Protein AF-A0A2T2S658-F1 (afdb_monomer_lite)

Sequence (146 aa):
MTYNIEDVRTADLRRADHPRLQRAAARIQHLAPDILLINEMTYDQPGAPGYEEGTPEGQNAQRFVENYLSTPQADSLDGHTYQPVMLPVNTGLPSGFDLNNDGQIVSTVPDIPGSPDDGSVAPQTDAGRAYGNDAWGFGTFPGQYG

Foldseek 3Di:
DEDELAQAEPVLLVALVQQSLLVVLLVCQVVVDPDYHYPNHDWADPQDPPHDPPDDIRCSVVSSLVSHQCDNSDPPGHRDHDDDDGDDDQQLAFQQDQQVPPPDGQHHQDDFDDQDSNNDDGDDDPSNVNSLNRGPQRDPDPPPRD

Radius of gyration: 16.13 Å; chains: 1; bounding box: 41×32×43 Å

Secondary structure (DSSP, 8-state):
-EEEEEEE-HHHHS-S--HHHHHHHHHHHHH--SS-EEEEE----TTSTTPPTTSPSS-HHHHHIIIIISS-SSTT--------------TTSB-SS-SS-SS----SPPP-PPPPTT-PPPPPPHHHHHHHHTBTT--SSTTS--

pLDDT: mean 90.82, std 10.28, range [43.31, 98.56]

Structure (mmCIF, N/CA/C/O backbone):
data_AF-A0A2T2S658-F1
#
_entry.id   AF-A0A2T2S658-F1
#
loop_
_atom_site.group_PDB
_atom_site.id
_atom_site.type_symbol
_atom_site.label_atom_id
_atom_site.label_alt_id
_atom_site.label_comp_id
_atom_site.label_asym_id
_atom_site.label_entity_id
_atom_site.label_seq_id
_atom_site.pdbx_PDB_ins_code
_atom_site.Cartn_x
_atom_site.Cartn_y
_atom_site.Cartn_z
_atom_site.occupancy
_atom_site.B_iso_or_equiv
_atom_site.auth_seq_id
_atom_site.auth_comp_id
_atom_site.auth_asym_id
_atom_site.auth_atom_id
_atom_site.pdbx_PDB_model_num
ATOM 1 N N . MET A 1 1 ? 2.231 -4.625 16.502 1.00 94.88 1 MET A N 1
ATOM 2 C CA . MET A 1 1 ? 1.730 -5.655 15.564 1.00 94.88 1 MET A CA 1
ATOM 3 C C . MET A 1 1 ? 2.301 -5.373 14.187 1.00 94.88 1 MET A C 1
ATOM 5 O O . MET A 1 1 ? 2.425 -4.207 13.842 1.00 94.88 1 MET A O 1
ATOM 9 N N . THR A 1 2 ? 2.651 -6.410 13.426 1.00 95.31 2 THR A N 1
ATOM 10 C CA . THR A 1 2 ? 2.903 -6.286 11.982 1.00 95.31 2 THR A CA 1
ATOM 11 C C . THR A 1 2 ? 1.759 -6.950 11.221 1.00 95.31 2 THR A C 1
ATOM 13 O O . THR A 1 2 ? 1.206 -7.944 11.704 1.00 95.31 2 THR A O 1
ATOM 16 N N . TYR A 1 3 ? 1.368 -6.381 10.086 1.00 95.31 3 TYR A N 1
ATOM 17 C CA . TYR A 1 3 ? 0.324 -6.912 9.221 1.00 95.31 3 TYR A CA 1
ATOM 18 C C . TYR A 1 3 ? 0.690 -6.658 7.759 1.00 95.31 3 TYR A C 1
ATOM 20 O O . TYR A 1 3 ? 0.870 -5.517 7.338 1.00 95.31 3 TYR A O 1
ATOM 28 N N . ASN A 1 4 ? 0.799 -7.730 6.983 1.00 93.00 4 ASN A N 1
ATOM 29 C CA . ASN A 1 4 ? 0.932 -7.631 5.538 1.00 93.00 4 ASN A CA 1
ATOM 30 C C . ASN A 1 4 ? -0.472 -7.446 4.944 1.00 93.00 4 ASN A C 1
ATOM 32 O O . ASN A 1 4 ? -1.337 -8.290 5.173 1.00 93.00 4 ASN A O 1
ATOM 36 N N . ILE A 1 5 ? -0.705 -6.329 4.246 1.00 93.44 5 ILE A N 1
ATOM 37 C CA . ILE A 1 5 ? -2.018 -5.999 3.672 1.00 93.44 5 ILE A CA 1
ATOM 38 C C . ILE A 1 5 ? -2.174 -6.451 2.209 1.00 93.44 5 ILE A C 1
ATOM 40 O O . ILE A 1 5 ? -3.270 -6.352 1.664 1.00 93.44 5 ILE A O 1
ATOM 44 N N . GLU A 1 6 ? -1.107 -7.019 1.634 1.00 89.25 6 GLU A N 1
ATOM 45 C CA . GLU A 1 6 ? -1.030 -7.696 0.333 1.00 89.25 6 GLU A CA 1
ATOM 46 C C . GLU A 1 6 ? -1.435 -6.828 -0.886 1.00 89.25 6 GLU A C 1
ATOM 48 O O . GLU A 1 6 ? -2.601 -6.792 -1.268 1.00 89.25 6 GLU A O 1
ATOM 53 N N . ASP A 1 7 ? -0.472 -6.200 -1.571 1.00 87.62 7 ASP A N 1
ATOM 54 C CA . ASP A 1 7 ? -0.659 -5.394 -2.800 1.00 87.62 7 ASP A CA 1
ATOM 55 C C . ASP A 1 7 ? -1.881 -4.459 -2.741 1.00 87.62 7 ASP A C 1
ATOM 57 O O . ASP A 1 7 ? -2.860 -4.618 -3.474 1.00 87.62 7 ASP A O 1
ATOM 61 N N . VAL A 1 8 ? -1.851 -3.499 -1.814 1.00 92.00 8 VAL A N 1
ATOM 62 C CA . VAL A 1 8 ? -2.880 -2.456 -1.720 1.00 92.00 8 VAL A CA 1
ATOM 63 C C . VAL A 1 8 ? -2.454 -1.227 -2.499 1.00 92.00 8 VAL A C 1
ATOM 65 O O . VAL A 1 8 ? -1.370 -0.667 -2.286 1.00 92.00 8 VAL A O 1
ATOM 68 N N . ARG A 1 9 ? -3.347 -0.765 -3.372 1.00 91.44 9 ARG A N 1
ATOM 69 C CA . ARG A 1 9 ? -3.121 0.375 -4.260 1.00 91.44 9 ARG A CA 1
ATOM 70 C C . ARG A 1 9 ? -3.975 1.564 -3.852 1.00 91.44 9 ARG A C 1
ATOM 72 O O . ARG A 1 9 ? -4.979 1.441 -3.151 1.00 91.44 9 ARG A O 1
ATOM 79 N N . THR A 1 10 ? -3.619 2.739 -4.363 1.00 93.50 10 THR A N 1
ATOM 80 C CA . THR A 1 10 ? -4.341 3.992 -4.089 1.00 93.50 10 THR A CA 1
ATOM 81 C C . THR A 1 10 ? -5.834 3.892 -4.406 1.00 93.50 10 THR A C 1
ATOM 83 O O . THR A 1 10 ? -6.664 4.403 -3.658 1.00 93.50 10 THR A O 1
ATOM 86 N N . ALA A 1 11 ? -6.197 3.200 -5.491 1.00 92.00 11 ALA A N 1
ATOM 87 C CA . ALA A 1 11 ? -7.592 3.018 -5.887 1.00 92.00 11 ALA A CA 1
ATOM 88 C C . ALA A 1 11 ? -8.408 2.213 -4.856 1.00 92.00 11 ALA A C 1
ATOM 90 O O . ALA A 1 11 ? -9.563 2.555 -4.603 1.00 92.00 11 ALA A O 1
ATOM 91 N N . ASP A 1 12 ? -7.805 1.206 -4.216 1.00 94.31 12 ASP A N 1
ATOM 92 C CA . ASP A 1 12 ? -8.464 0.385 -3.189 1.00 94.31 12 ASP A CA 1
ATOM 93 C C . ASP A 1 12 ? -8.760 1.198 -1.923 1.00 94.31 12 ASP A C 1
ATOM 95 O O . ASP A 1 12 ? -9.760 0.978 -1.239 1.00 94.31 12 ASP A O 1
ATOM 99 N N . LEU A 1 13 ? -7.898 2.174 -1.634 1.00 96.06 13 LEU A N 1
ATOM 100 C CA . LEU A 1 13 ? -7.964 3.024 -0.449 1.00 96.06 13 LEU A CA 1
ATOM 101 C C . LEU A 1 13 ? -8.824 4.276 -0.628 1.00 96.06 13 LEU A C 1
ATOM 103 O O . LEU A 1 13 ? -9.180 4.900 0.365 1.00 96.06 13 LEU A O 1
ATOM 107 N N . ARG A 1 14 ? -9.174 4.658 -1.862 1.00 94.12 14 ARG A N 1
ATOM 108 C CA . ARG A 1 14 ? -10.107 5.771 -2.134 1.00 94.12 14 ARG A CA 1
ATOM 109 C C . ARG A 1 14 ? -11.568 5.421 -1.863 1.00 94.12 14 ARG A C 1
ATOM 111 O O . ARG A 1 14 ? -12.395 6.318 -1.727 1.00 94.12 14 ARG A O 1
ATOM 118 N N . ARG A 1 15 ? -11.882 4.131 -1.804 1.00 94.00 15 ARG A N 1
ATOM 119 C CA . ARG A 1 15 ? -13.184 3.608 -1.387 1.00 94.00 15 ARG A CA 1
ATOM 120 C C . ARG A 1 15 ? -13.145 3.171 0.078 1.00 94.00 15 ARG A C 1
ATOM 122 O O . ARG A 1 15 ? -12.066 3.027 0.647 1.00 94.00 15 ARG A O 1
ATOM 129 N N . ALA A 1 16 ? -14.320 2.935 0.659 1.00 96.69 16 ALA A N 1
ATOM 130 C CA . ALA A 1 16 ? -14.495 2.457 2.038 1.00 96.69 16 ALA A CA 1
ATOM 131 C C . ALA A 1 16 ? -15.177 1.072 2.118 1.00 96.69 16 ALA A C 1
ATOM 133 O O . ALA A 1 16 ? -15.470 0.562 3.199 1.00 96.69 16 ALA A O 1
ATOM 134 N N . ASP A 1 17 ? -15.448 0.454 0.968 1.00 96.31 17 ASP A N 1
ATOM 135 C CA . ASP A 1 17 ? -16.177 -0.808 0.834 1.00 96.31 17 ASP A CA 1
ATOM 136 C C . ASP A 1 17 ? -15.310 -1.960 0.302 1.00 96.31 17 ASP A C 1
ATOM 138 O O . ASP A 1 17 ? -15.840 -3.013 -0.040 1.00 96.31 17 ASP A O 1
ATOM 142 N N . HIS A 1 18 ? -13.977 -1.810 0.252 1.00 97.31 18 HIS A N 1
ATOM 143 C CA . HIS A 1 18 ? -13.102 -2.877 -0.234 1.00 97.31 18 HIS A CA 1
ATOM 144 C C . HIS A 1 18 ? -13.139 -4.088 0.725 1.00 97.31 18 HIS A C 1
ATOM 146 O O . HIS A 1 18 ? -12.616 -3.993 1.845 1.00 97.31 18 HIS A O 1
ATOM 152 N N . PRO A 1 19 ? -13.654 -5.266 0.311 1.00 96.75 19 PRO A N 1
ATOM 153 C CA . PRO A 1 19 ? -13.989 -6.341 1.251 1.00 96.75 19 PRO A CA 1
ATOM 154 C C . PRO A 1 19 ? -12.795 -6.860 2.057 1.00 96.75 19 PRO A C 1
ATOM 156 O O . PRO A 1 19 ? -12.903 -7.155 3.247 1.00 96.75 19 PRO A O 1
ATOM 159 N N . ARG A 1 20 ? -11.617 -6.959 1.431 1.00 96.44 20 ARG A N 1
ATOM 160 C CA . ARG A 1 20 ? -10.388 -7.386 2.116 1.00 96.44 20 ARG A CA 1
ATOM 161 C C . ARG A 1 20 ? -9.866 -6.351 3.113 1.00 96.44 20 ARG A C 1
ATOM 163 O O . ARG A 1 20 ? -9.387 -6.745 4.171 1.00 96.44 20 ARG A O 1
ATOM 170 N N . LEU A 1 21 ? -10.018 -5.057 2.828 1.00 97.94 21 LEU A N 1
ATOM 171 C CA . LEU A 1 21 ? -9.565 -3.992 3.725 1.00 97.94 21 LEU A CA 1
ATOM 172 C C . LEU A 1 21 ? -10.488 -3.869 4.938 1.00 97.94 21 LEU A C 1
ATOM 174 O O . LEU A 1 21 ? -9.992 -3.705 6.047 1.00 97.94 21 LEU A O 1
ATOM 178 N N . GLN A 1 22 ? -11.797 -4.073 4.761 1.00 98.12 22 GLN A N 1
ATOM 179 C CA . GLN A 1 22 ? -12.746 -4.192 5.874 1.00 98.12 22 GLN A CA 1
ATOM 180 C C . GLN A 1 22 ? -12.392 -5.370 6.793 1.00 98.12 22 GLN A C 1
ATOM 182 O O . GLN A 1 22 ? -12.322 -5.218 8.011 1.00 98.12 22 GLN A O 1
ATOM 187 N N . ARG A 1 23 ? -12.081 -6.543 6.219 1.00 97.56 23 ARG A N 1
ATOM 188 C CA . ARG A 1 23 ? -11.643 -7.726 6.987 1.00 97.56 23 ARG A CA 1
ATOM 189 C C . ARG A 1 23 ? -10.321 -7.481 7.724 1.00 97.56 23 ARG A C 1
ATOM 191 O O . ARG A 1 23 ? -10.196 -7.862 8.889 1.00 97.56 23 ARG A O 1
ATOM 198 N N . ALA A 1 24 ? -9.349 -6.842 7.070 1.00 97.75 24 ALA A N 1
ATOM 199 C CA . ALA A 1 24 ? -8.074 -6.474 7.683 1.00 97.75 24 ALA A CA 1
ATOM 200 C C . ALA A 1 24 ? -8.276 -5.488 8.844 1.00 97.75 24 ALA A C 1
ATOM 202 O O . ALA A 1 24 ? -7.790 -5.723 9.952 1.00 97.75 24 ALA A O 1
ATOM 203 N N . ALA A 1 25 ? -9.060 -4.432 8.622 1.00 98.44 25 ALA A N 1
ATOM 204 C CA . ALA A 1 25 ? -9.388 -3.440 9.635 1.00 98.44 25 ALA A CA 1
ATOM 205 C C . ALA A 1 25 ? -10.146 -4.050 10.819 1.00 98.44 25 ALA A C 1
ATOM 207 O O . ALA A 1 25 ? -9.763 -3.796 11.955 1.00 98.44 25 ALA A O 1
ATOM 208 N N . ALA A 1 26 ? -11.116 -4.941 10.588 1.00 98.38 26 ALA A N 1
ATOM 209 C CA . ALA A 1 26 ? -11.806 -5.660 11.660 1.00 98.38 26 ALA A CA 1
ATOM 210 C C . ALA A 1 26 ? -10.827 -6.460 12.535 1.00 98.38 26 ALA A C 1
ATOM 212 O O . ALA A 1 26 ? -10.928 -6.473 13.763 1.00 98.38 26 ALA A O 1
ATOM 213 N N . ARG A 1 27 ? -9.833 -7.113 11.913 1.00 98.19 27 ARG A N 1
ATOM 214 C CA . ARG A 1 27 ? -8.811 -7.868 12.646 1.00 98.19 27 ARG A CA 1
ATOM 215 C C . ARG A 1 27 ? -7.905 -6.956 13.470 1.00 98.19 27 ARG A C 1
ATOM 217 O O . ARG A 1 27 ? -7.587 -7.304 14.606 1.00 98.19 27 ARG A O 1
ATOM 224 N N . ILE A 1 28 ? -7.500 -5.820 12.911 1.00 98.44 28 ILE A N 1
ATOM 225 C CA . ILE A 1 28 ? -6.688 -4.816 13.607 1.00 98.44 28 ILE A CA 1
ATOM 226 C C . ILE A 1 28 ? -7.481 -4.213 14.770 1.00 98.44 28 ILE A C 1
ATOM 228 O O . ILE A 1 28 ? -6.958 -4.161 15.877 1.00 98.44 28 ILE A O 1
ATOM 232 N N . GLN A 1 29 ? -8.750 -3.854 14.563 1.00 98.56 29 GLN A N 1
ATOM 233 C CA . GLN A 1 29 ? -9.625 -3.303 15.601 1.00 98.56 29 GLN A CA 1
ATOM 234 C C . GLN A 1 29 ? -9.841 -4.265 16.764 1.00 98.56 29 GLN A C 1
ATOM 236 O O . GLN A 1 29 ? -9.832 -3.845 17.918 1.00 98.56 29 GLN A O 1
ATOM 241 N N . HIS A 1 30 ? -9.980 -5.558 16.468 1.00 98.25 30 HIS A N 1
ATOM 242 C CA . HIS A 1 30 ? -10.100 -6.593 17.489 1.00 98.25 30 HIS A CA 1
ATOM 243 C C . HIS A 1 30 ? -8.832 -6.742 18.341 1.00 98.25 30 HIS A C 1
ATOM 245 O O . HIS A 1 30 ? -8.921 -6.972 19.544 1.00 98.25 30 HIS A O 1
ATOM 251 N N . LEU A 1 31 ? -7.652 -6.650 17.720 1.00 98.12 31 LEU A N 1
ATOM 252 C CA . LEU A 1 31 ? -6.370 -6.781 18.418 1.00 98.12 31 LEU A CA 1
ATOM 253 C C . LEU A 1 31 ? -5.918 -5.476 19.088 1.00 98.12 31 LEU A C 1
ATOM 255 O O . LEU A 1 31 ? -5.076 -5.537 19.979 1.00 98.12 31 LEU A O 1
ATOM 259 N N . ALA A 1 32 ? -6.451 -4.336 18.639 1.00 97.69 32 ALA A N 1
ATOM 260 C CA . ALA A 1 32 ? -6.196 -2.985 19.134 1.00 97.69 32 ALA A CA 1
ATOM 261 C C . ALA A 1 32 ? -4.710 -2.710 19.460 1.00 97.69 32 ALA A C 1
ATOM 263 O O . ALA A 1 32 ? -4.383 -2.347 20.590 1.00 97.69 32 ALA A O 1
ATOM 264 N N . PRO A 1 33 ? -3.774 -2.922 18.513 1.00 98.12 33 PRO A N 1
ATOM 265 C CA . PRO A 1 33 ? -2.360 -2.713 18.795 1.00 98.12 33 PRO A CA 1
ATOM 266 C C . PRO A 1 33 ? -2.049 -1.224 18.990 1.00 98.12 33 PRO A C 1
ATOM 268 O O . PRO A 1 33 ? -2.492 -0.404 18.190 1.00 98.12 33 PRO A O 1
ATOM 271 N N . ASP A 1 34 ? -1.195 -0.887 19.962 1.00 98.19 34 ASP A N 1
ATOM 272 C CA . ASP A 1 34 ? -0.713 0.494 20.151 1.00 98.19 34 ASP A CA 1
ATOM 273 C C . ASP A 1 34 ? 0.156 0.973 18.976 1.00 98.19 34 ASP A C 1
ATOM 275 O O . ASP A 1 34 ? 0.119 2.134 18.577 1.00 98.19 34 ASP A O 1
ATOM 279 N N . ILE A 1 35 ? 0.956 0.058 18.414 1.00 97.56 35 ILE A N 1
ATOM 280 C CA . ILE A 1 35 ? 1.834 0.305 17.266 1.00 97.56 35 ILE A CA 1
ATOM 281 C C . ILE A 1 35 ? 1.539 -0.733 16.187 1.00 97.56 35 ILE A C 1
ATOM 283 O O . ILE A 1 35 ? 1.608 -1.947 16.430 1.00 97.56 35 ILE A O 1
ATOM 287 N N . LEU A 1 36 ? 1.264 -0.245 14.982 1.00 97.75 36 LEU A N 1
ATOM 288 C CA . LEU A 1 36 ? 0.934 -1.035 13.806 1.00 97.75 36 LEU A CA 1
ATOM 289 C C . LEU A 1 36 ? 1.942 -0.753 12.689 1.00 97.75 36 LEU A C 1
ATOM 291 O O . LEU A 1 36 ? 2.078 0.382 12.242 1.00 97.75 36 LEU A O 1
ATOM 295 N N . LEU A 1 37 ? 2.630 -1.799 12.239 1.00 96.88 37 LEU A N 1
ATOM 296 C CA . LEU A 1 37 ? 3.442 -1.786 11.027 1.00 96.88 37 LEU A CA 1
ATOM 297 C C . LEU A 1 37 ? 2.645 -2.462 9.907 1.00 96.88 37 LEU A C 1
ATOM 299 O O . LEU A 1 37 ? 2.259 -3.622 10.059 1.00 96.88 37 LEU A O 1
ATOM 303 N N . ILE A 1 38 ? 2.395 -1.737 8.817 1.00 95.00 38 ILE A N 1
ATOM 304 C CA . ILE A 1 38 ? 1.722 -2.257 7.623 1.00 95.00 38 ILE A CA 1
ATOM 305 C C . ILE A 1 38 ? 2.734 -2.400 6.490 1.00 95.00 38 ILE A C 1
ATOM 307 O O . ILE A 1 38 ? 3.412 -1.434 6.149 1.00 95.00 38 ILE A O 1
ATOM 311 N N . ASN A 1 39 ? 2.776 -3.587 5.891 1.00 91.44 39 ASN A N 1
ATOM 312 C CA . ASN A 1 39 ? 3.584 -3.888 4.709 1.00 91.44 39 ASN A CA 1
ATOM 313 C C . ASN A 1 39 ? 2.690 -4.062 3.477 1.00 91.44 39 ASN A C 1
ATOM 315 O O . ASN A 1 39 ? 1.511 -4.373 3.632 1.00 91.44 39 ASN A O 1
ATOM 319 N N . GLU A 1 40 ? 3.272 -3.943 2.277 1.00 90.56 40 GLU A N 1
ATOM 320 C CA . GLU A 1 40 ? 2.594 -4.155 0.978 1.00 90.56 40 GLU A CA 1
ATOM 321 C C . GLU A 1 40 ? 1.477 -3.132 0.682 1.00 90.56 40 GLU A C 1
ATOM 323 O O . GLU A 1 40 ? 0.477 -3.421 0.025 1.00 90.56 40 GLU A O 1
ATOM 328 N N . MET A 1 41 ? 1.661 -1.902 1.167 1.00 92.38 41 MET A N 1
ATOM 329 C CA . MET A 1 41 ? 0.858 -0.739 0.797 1.00 92.38 41 MET A CA 1
ATOM 330 C C . MET A 1 41 ? 1.669 0.169 -0.129 1.00 92.38 41 MET A C 1
ATOM 332 O O . MET A 1 41 ? 2.761 0.610 0.227 1.00 92.38 41 MET A O 1
ATOM 336 N N . THR A 1 42 ? 1.121 0.474 -1.304 1.00 90.62 42 THR A N 1
ATOM 337 C CA . THR A 1 42 ? 1.773 1.337 -2.300 1.00 90.62 42 THR A CA 1
ATOM 338 C C . THR A 1 42 ? 2.001 2.743 -1.744 1.00 90.62 42 THR A C 1
ATOM 340 O O . THR A 1 42 ? 1.060 3.355 -1.238 1.00 90.62 42 THR A O 1
ATOM 343 N N . TYR A 1 43 ? 3.209 3.291 -1.897 1.00 92.94 43 TYR A N 1
ATOM 344 C CA . TYR A 1 43 ? 3.470 4.717 -1.672 1.00 92.94 43 TYR A CA 1
ATOM 345 C C . TYR A 1 43 ? 2.960 5.527 -2.873 1.00 92.94 43 TYR A C 1
ATOM 347 O O . TYR A 1 43 ? 3.462 5.374 -3.987 1.00 92.94 43 TYR A O 1
ATOM 355 N N . ASP A 1 44 ? 1.925 6.346 -2.676 1.00 92.38 44 ASP A N 1
ATOM 356 C CA . ASP A 1 44 ? 1.355 7.177 -3.737 1.00 92.38 44 ASP A CA 1
ATOM 357 C C . ASP A 1 44 ? 2.205 8.424 -3.983 1.00 92.38 44 ASP A C 1
ATOM 359 O O . ASP A 1 44 ? 2.408 9.231 -3.082 1.00 92.38 44 ASP A O 1
ATOM 363 N N . GLN A 1 45 ? 2.698 8.568 -5.214 1.00 92.00 45 GLN A N 1
ATOM 364 C CA . GLN A 1 45 ? 3.611 9.632 -5.640 1.00 92.00 45 GLN A CA 1
ATOM 365 C C . GLN A 1 45 ? 3.467 9.911 -7.147 1.00 92.00 45 GLN A C 1
ATOM 367 O O . GLN A 1 45 ? 2.883 9.081 -7.857 1.00 92.00 45 GLN A O 1
ATOM 372 N N . PRO A 1 46 ? 4.014 11.025 -7.675 1.00 89.69 46 PRO A N 1
ATOM 373 C CA . PRO A 1 46 ? 4.008 11.312 -9.107 1.00 89.69 46 PRO A CA 1
ATOM 374 C C . PRO A 1 46 ? 4.477 10.127 -9.961 1.00 89.69 46 PRO A C 1
ATOM 376 O O . PRO A 1 46 ? 5.522 9.532 -9.712 1.00 89.69 46 PRO A O 1
ATOM 379 N N . GLY A 1 47 ? 3.684 9.779 -10.978 1.00 84.56 47 GLY A N 1
ATOM 380 C CA . GLY A 1 47 ? 3.943 8.642 -11.870 1.00 84.56 47 GLY A CA 1
ATOM 381 C C . GLY A 1 47 ? 3.441 7.283 -11.366 1.00 84.56 47 GLY 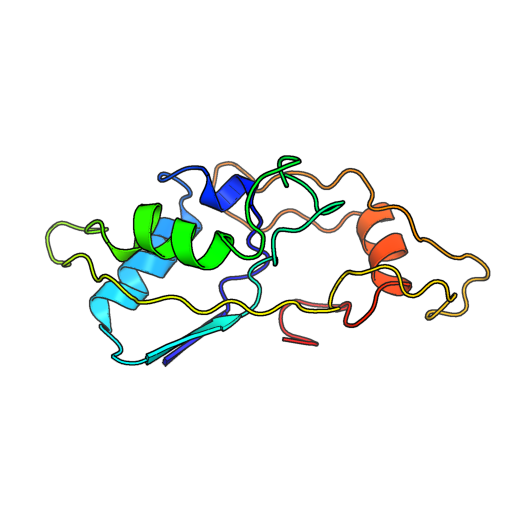A C 1
ATOM 382 O O . GLY A 1 47 ? 3.391 6.340 -12.153 1.00 84.56 47 GLY A O 1
ATOM 383 N N . ALA A 1 48 ? 3.018 7.164 -10.102 1.00 85.81 48 ALA A N 1
ATOM 384 C CA . ALA A 1 48 ? 2.417 5.934 -9.593 1.00 85.81 48 ALA A CA 1
ATOM 385 C C . ALA A 1 48 ? 0.971 5.752 -10.106 1.00 85.81 48 ALA A C 1
ATOM 387 O O . ALA A 1 48 ? 0.216 6.730 -10.188 1.00 85.81 48 ALA A O 1
ATOM 388 N N . PRO A 1 49 ? 0.528 4.510 -10.387 1.00 84.00 49 PRO A N 1
ATOM 389 C CA . PRO A 1 49 ? -0.858 4.233 -10.747 1.00 84.00 49 PRO A CA 1
ATOM 390 C C . PRO A 1 49 ? -1.853 4.784 -9.722 1.00 84.00 49 PRO A C 1
ATOM 392 O O . PRO A 1 49 ? -1.764 4.532 -8.519 1.00 84.00 49 PRO A O 1
ATOM 395 N N . GLY A 1 50 ? -2.830 5.541 -10.215 1.00 85.12 50 GLY A N 1
ATOM 396 C CA . GLY A 1 50 ? -3.875 6.140 -9.391 1.00 85.12 50 GLY A CA 1
ATOM 397 C C . GLY A 1 50 ? -3.456 7.390 -8.613 1.00 85.12 50 GLY A C 1
ATOM 398 O O . GLY A 1 50 ? -4.323 7.978 -7.975 1.00 85.12 50 GLY A O 1
ATOM 399 N N . TYR A 1 51 ? -2.201 7.844 -8.661 1.00 90.25 51 TYR A N 1
ATOM 400 C CA . TYR A 1 51 ? -1.831 9.136 -8.078 1.00 90.25 51 TYR A CA 1
ATOM 401 C C . TYR A 1 51 ? -2.469 10.296 -8.861 1.00 90.25 51 TYR A C 1
ATOM 403 O O . TYR A 1 51 ? -2.541 10.272 -10.089 1.00 90.25 51 TYR A O 1
ATOM 411 N N . GLU A 1 52 ? -2.960 11.303 -8.141 1.00 91.12 52 GLU A N 1
ATOM 412 C CA . GLU A 1 52 ? -3.521 12.525 -8.726 1.00 91.12 52 GLU A CA 1
ATOM 413 C C . GLU A 1 52 ? -2.483 13.646 -8.644 1.00 91.12 52 GLU A C 1
ATOM 415 O O . GLU A 1 52 ? -1.998 13.978 -7.560 1.00 91.12 52 GLU A O 1
ATOM 420 N N . GLU A 1 53 ? -2.138 14.233 -9.789 1.00 91.81 53 GLU A N 1
ATOM 421 C CA . GLU A 1 53 ? -1.124 15.283 -9.867 1.00 91.81 53 GLU A CA 1
ATOM 422 C C . GLU A 1 53 ? -1.489 16.493 -8.990 1.00 91.81 53 GLU A C 1
ATOM 424 O O . GLU A 1 53 ? -2.617 16.987 -9.013 1.00 91.81 53 GLU A O 1
ATOM 429 N N . GLY A 1 54 ? -0.524 16.959 -8.192 1.00 92.00 54 GLY A N 1
ATOM 430 C CA . GLY A 1 54 ? -0.703 18.077 -7.260 1.00 92.00 54 GLY A CA 1
ATOM 431 C C . GLY A 1 54 ? -1.228 17.688 -5.872 1.00 92.00 54 GLY A C 1
ATOM 432 O O . GLY A 1 54 ? -1.369 18.567 -5.022 1.00 92.00 54 GLY A O 1
ATOM 433 N N . THR A 1 55 ? -1.488 16.402 -5.610 1.00 91.38 55 THR A N 1
ATOM 434 C CA . THR A 1 55 ? -1.852 15.911 -4.268 1.00 91.38 55 THR A CA 1
ATOM 435 C C . THR A 1 55 ? -0.615 15.567 -3.422 1.00 91.38 55 THR A C 1
ATOM 437 O O . THR A 1 55 ? 0.427 15.226 -3.982 1.00 91.38 55 THR A O 1
ATOM 440 N N . PRO A 1 56 ? -0.668 15.660 -2.078 1.00 94.00 56 PRO A N 1
ATOM 441 C CA . PRO A 1 56 ? 0.437 15.200 -1.237 1.00 94.00 56 PRO A CA 1
ATOM 442 C C . PRO A 1 56 ? 0.740 13.713 -1.457 1.00 94.00 56 PRO A C 1
ATOM 444 O O . PRO A 1 56 ? -0.173 12.920 -1.681 1.00 94.00 56 PRO A O 1
ATOM 447 N N . GLU A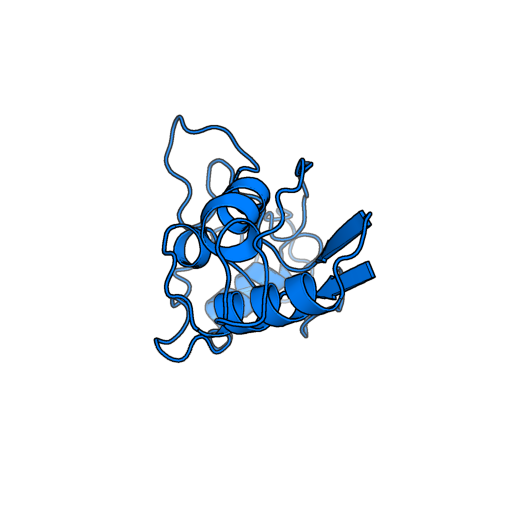 1 57 ? 2.016 13.348 -1.378 1.00 94.81 57 GLU A N 1
ATOM 448 C CA . GLU A 1 57 ? 2.470 11.958 -1.484 1.00 94.81 57 GLU A CA 1
ATOM 449 C C . GLU A 1 57 ? 2.246 11.174 -0.182 1.00 94.81 57 GLU A C 1
ATOM 451 O O . GLU A 1 57 ? 2.076 11.762 0.887 1.00 94.81 57 GLU A O 1
ATOM 456 N N . GLY A 1 58 ? 2.300 9.842 -0.254 1.00 95.00 58 GLY A N 1
ATOM 457 C CA . GLY A 1 58 ? 2.317 8.969 0.928 1.00 95.00 58 GLY A CA 1
ATOM 458 C C . GLY A 1 58 ? 1.033 8.998 1.763 1.00 95.00 58 GLY A C 1
ATOM 459 O O . GLY A 1 58 ? 1.038 8.686 2.954 1.00 95.00 58 GLY A O 1
ATOM 460 N N . GLN A 1 59 ? -0.086 9.374 1.154 1.00 96.19 59 GLN A N 1
ATOM 461 C CA . GLN A 1 59 ? -1.379 9.515 1.809 1.00 96.19 59 GLN A CA 1
ATOM 462 C C . GLN A 1 59 ? -2.110 8.174 1.981 1.00 96.19 59 GLN A C 1
ATOM 464 O O . GLN A 1 59 ? -3.126 8.119 2.673 1.00 96.19 59 GLN A O 1
ATOM 469 N N . ASN A 1 60 ? -1.638 7.075 1.386 1.00 96.69 60 ASN A N 1
ATOM 470 C CA . ASN A 1 60 ? -2.330 5.783 1.448 1.00 96.69 60 ASN A CA 1
ATOM 471 C C . ASN A 1 60 ? -2.515 5.237 2.876 1.00 96.69 60 ASN A C 1
ATOM 473 O O . ASN A 1 60 ? -3.601 4.749 3.201 1.00 96.69 60 ASN A O 1
ATOM 477 N N . ALA A 1 61 ? -1.536 5.407 3.768 1.00 97.00 61 ALA A N 1
ATOM 478 C CA . ALA A 1 61 ? -1.705 5.022 5.172 1.00 97.00 61 ALA A CA 1
ATOM 479 C C . ALA A 1 61 ? -2.792 5.860 5.873 1.00 97.00 61 ALA A C 1
ATOM 481 O O . ALA A 1 61 ? -3.604 5.316 6.620 1.00 97.00 61 ALA A O 1
ATOM 482 N N . GLN A 1 62 ? -2.862 7.164 5.577 1.00 97.69 62 GLN A N 1
ATOM 483 C CA . GLN A 1 62 ? -3.921 8.053 6.069 1.00 97.69 62 GLN A CA 1
ATOM 484 C C . GLN A 1 62 ? -5.297 7.618 5.565 1.00 97.69 62 GLN A C 1
ATOM 486 O O . GLN A 1 62 ? -6.218 7.476 6.364 1.00 97.69 62 GLN A O 1
ATOM 491 N N . ARG A 1 63 ? -5.422 7.307 4.272 1.00 97.75 63 ARG A N 1
ATOM 492 C CA . ARG A 1 63 ? -6.677 6.809 3.693 1.00 97.75 63 ARG A CA 1
ATOM 493 C C . ARG A 1 63 ? -7.127 5.499 4.340 1.00 97.75 63 ARG A C 1
ATOM 495 O O . ARG A 1 63 ? -8.317 5.321 4.572 1.00 97.75 63 ARG A O 1
ATOM 502 N N . PHE A 1 64 ? -6.201 4.594 4.670 1.00 98.38 64 PHE A N 1
ATOM 503 C CA . PHE A 1 64 ? -6.550 3.354 5.371 1.00 98.38 64 PHE A CA 1
ATOM 504 C C . PHE A 1 64 ? -7.076 3.619 6.787 1.00 98.38 64 PHE A C 1
ATOM 506 O O . PHE A 1 64 ? -8.062 3.006 7.204 1.00 98.38 64 PHE A O 1
ATOM 513 N N . VAL A 1 65 ? -6.455 4.558 7.511 1.00 98.44 65 VAL A N 1
ATOM 514 C CA . VAL A 1 65 ? -6.943 4.982 8.828 1.00 98.44 65 VAL A CA 1
ATOM 515 C C . VAL A 1 65 ? -8.352 5.562 8.709 1.00 98.44 65 VAL A C 1
ATOM 517 O O . VAL A 1 65 ? -9.264 5.061 9.357 1.00 98.44 65 VAL A O 1
ATOM 520 N N . GLU A 1 66 ? -8.548 6.549 7.839 1.00 98.00 66 GLU A N 1
ATOM 521 C CA . GLU A 1 66 ? -9.813 7.279 7.698 1.00 98.00 66 GLU A CA 1
ATOM 522 C C . GLU A 1 66 ? -10.965 6.391 7.213 1.00 98.00 66 GLU A C 1
ATOM 524 O O . GLU A 1 66 ? -12.038 6.379 7.818 1.00 98.00 66 GLU A O 1
ATOM 529 N N . ASN A 1 67 ? -10.743 5.624 6.143 1.00 98.38 67 ASN A N 1
ATOM 530 C CA . ASN A 1 67 ? -11.812 4.882 5.475 1.00 98.38 67 ASN A CA 1
ATOM 531 C C . ASN A 1 67 ? -12.107 3.524 6.120 1.00 98.38 67 ASN A C 1
ATOM 533 O O . ASN A 1 67 ? -13.194 2.988 5.911 1.00 98.38 67 ASN A O 1
ATOM 537 N N . TYR A 1 68 ? -11.170 2.959 6.892 1.00 98.56 68 TYR A N 1
ATOM 538 C CA . TYR A 1 68 ? -11.314 1.606 7.435 1.00 98.56 68 TYR A CA 1
ATOM 539 C C . TYR A 1 68 ? -11.054 1.513 8.940 1.00 98.56 68 TYR A C 1
ATOM 541 O O . TYR A 1 68 ? -11.904 0.994 9.661 1.00 98.56 68 TYR A O 1
ATOM 549 N N . LEU A 1 69 ? -9.919 1.994 9.459 1.00 98.44 69 LEU A N 1
ATOM 550 C CA . LEU A 1 69 ? -9.591 1.769 10.877 1.00 98.44 69 LEU A CA 1
ATOM 551 C C . LEU A 1 69 ? -10.426 2.627 11.830 1.00 98.44 69 LEU A C 1
ATOM 553 O O . LEU A 1 69 ? -10.851 2.112 12.862 1.00 98.44 69 LEU A O 1
ATOM 557 N N . SER A 1 70 ? -10.718 3.880 11.481 1.00 98.19 70 SER A N 1
ATOM 558 C CA . SER A 1 70 ? -11.486 4.811 12.319 1.00 98.19 70 SER A CA 1
ATOM 559 C C . SER A 1 70 ? -12.992 4.524 12.346 1.00 98.19 70 SER A C 1
ATOM 561 O O . SER A 1 70 ? -13.696 5.075 13.188 1.00 98.19 70 SER A O 1
ATOM 563 N N . THR A 1 71 ? -13.491 3.647 11.469 1.00 97.69 71 THR A N 1
ATOM 564 C CA . THR A 1 71 ? -14.904 3.241 11.426 1.00 97.69 71 THR A CA 1
ATOM 565 C C . THR A 1 71 ? -15.052 1.797 11.908 1.00 97.69 71 THR A C 1
ATOM 567 O O . THR A 1 71 ? -14.387 0.926 11.344 1.00 97.69 71 THR A O 1
ATOM 570 N N . PRO A 1 72 ? -15.916 1.499 12.898 1.00 98.19 72 PRO A N 1
ATOM 571 C CA . PRO A 1 72 ? -16.220 0.129 13.315 1.00 98.19 72 PRO A CA 1
ATOM 572 C C . PRO A 1 72 ? -16.536 -0.799 12.138 1.00 98.19 72 PRO A C 1
ATOM 574 O O . PRO A 1 72 ? -17.431 -0.516 11.346 1.00 98.19 72 PRO A O 1
ATOM 577 N N . GLN A 1 73 ? -15.824 -1.923 12.032 1.00 98.19 73 GLN A N 1
ATOM 578 C CA . GLN A 1 73 ? -16.053 -2.908 10.964 1.00 98.19 73 GLN A CA 1
ATOM 579 C C . GLN A 1 73 ? -17.064 -4.004 11.351 1.00 98.19 73 GLN A C 1
ATOM 581 O O . GLN A 1 73 ? -17.397 -4.864 10.537 1.00 98.19 73 GLN A O 1
ATOM 586 N N . ALA A 1 74 ? -17.547 -3.992 12.596 1.00 97.44 74 ALA A N 1
ATOM 587 C CA . ALA A 1 74 ? -18.638 -4.822 13.103 1.00 97.44 74 ALA A CA 1
ATOM 588 C C . ALA A 1 74 ? -19.235 -4.182 14.368 1.00 97.44 74 ALA A C 1
ATOM 590 O O . ALA A 1 74 ? -18.539 -3.440 15.057 1.00 97.44 74 ALA A O 1
ATOM 591 N N . ASP A 1 75 ? -20.473 -4.537 14.727 1.00 97.12 75 ASP A N 1
ATOM 592 C CA . ASP A 1 75 ? -21.188 -3.981 15.893 1.00 97.12 75 ASP A CA 1
ATOM 593 C C . ASP A 1 75 ? -20.454 -4.168 17.234 1.00 97.12 75 ASP A C 1
ATOM 595 O O . ASP A 1 75 ? -20.692 -3.434 18.189 1.00 97.12 75 ASP A O 1
ATOM 599 N N . SER A 1 76 ? -19.580 -5.174 17.328 1.00 97.38 76 SER A N 1
ATOM 600 C CA . SER A 1 76 ? -18.804 -5.489 18.532 1.00 97.38 76 SER A CA 1
ATOM 601 C C . SER A 1 76 ? -17.388 -4.906 18.530 1.00 97.38 76 SER A C 1
ATOM 603 O O . SER A 1 76 ? -16.575 -5.317 19.357 1.00 97.38 76 SER A O 1
ATOM 605 N N . LEU A 1 77 ? -17.044 -4.069 17.551 1.00 98.19 77 LEU A N 1
ATOM 606 C CA . LEU A 1 77 ? -15.714 -3.486 17.393 1.00 98.19 77 LEU A CA 1
ATOM 607 C C . LEU A 1 77 ? -15.793 -1.967 17.479 1.00 98.19 77 LEU A C 1
ATOM 609 O O . LEU A 1 77 ? -16.776 -1.364 17.062 1.00 98.19 77 LEU A O 1
ATOM 613 N N . ASP A 1 78 ? -14.717 -1.359 17.963 1.00 98.00 78 ASP A N 1
ATOM 614 C CA . ASP A 1 78 ? -14.551 0.089 17.968 1.00 98.00 78 ASP A CA 1
ATOM 615 C C . ASP A 1 78 ? -13.607 0.518 16.841 1.00 98.00 78 ASP A C 1
ATOM 617 O O . ASP A 1 78 ? -12.674 -0.202 16.471 1.00 98.00 78 ASP A O 1
ATOM 621 N N . GLY A 1 79 ? -13.847 1.712 16.302 1.00 97.69 79 GLY A N 1
ATOM 622 C CA . GLY A 1 79 ? -12.906 2.366 15.404 1.00 97.69 79 GLY A CA 1
ATOM 623 C C . GLY A 1 79 ? -11.677 2.854 16.171 1.00 97.69 79 GLY A C 1
ATOM 624 O O . GLY A 1 79 ? -11.799 3.396 17.268 1.00 97.69 79 GLY A O 1
ATOM 625 N N . HIS A 1 80 ? -10.496 2.711 15.572 1.00 96.94 80 HIS A N 1
ATOM 626 C CA . HIS A 1 80 ? -9.235 3.207 16.120 1.00 96.94 80 HIS A CA 1
ATOM 627 C C . HIS A 1 80 ? -8.591 4.184 15.154 1.00 96.94 80 HIS A C 1
ATOM 629 O O . HIS A 1 80 ? -8.435 3.903 13.966 1.00 96.94 80 HIS A O 1
ATOM 635 N N . THR A 1 81 ? -8.165 5.322 15.686 1.00 96.75 81 THR A N 1
ATOM 636 C CA . THR A 1 81 ? -7.386 6.299 14.930 1.00 96.75 81 THR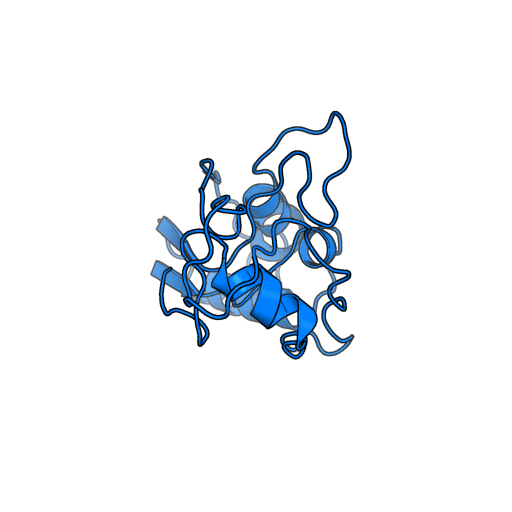 A CA 1
ATOM 637 C C . THR A 1 81 ? -5.910 6.108 15.233 1.00 96.75 81 THR A C 1
ATOM 639 O O . THR A 1 81 ? -5.502 6.067 16.392 1.00 96.75 81 THR A O 1
ATOM 642 N N . TYR A 1 82 ? -5.109 6.042 14.177 1.00 97.44 82 TYR A N 1
ATOM 643 C CA . TYR A 1 82 ? -3.655 6.043 14.253 1.00 97.44 82 TYR A CA 1
ATOM 644 C C . TYR A 1 82 ? -3.121 7.354 13.687 1.00 97.44 82 TYR A C 1
ATOM 646 O O . TYR A 1 82 ? -3.759 7.961 12.832 1.00 97.44 82 TYR A O 1
ATOM 654 N N . GLN A 1 83 ? -1.938 7.772 14.135 1.00 97.88 83 GLN A N 1
ATOM 655 C CA . GLN A 1 83 ? -1.156 8.790 13.439 1.00 97.88 83 GLN A CA 1
ATOM 656 C C . GLN A 1 83 ? -0.241 8.067 12.441 1.00 97.88 83 GLN A C 1
ATOM 658 O O . GLN A 1 83 ? 0.793 7.536 12.858 1.00 97.88 83 GLN A O 1
ATOM 663 N N . PRO A 1 84 ? -0.605 7.975 11.152 1.00 96.88 84 PRO A N 1
ATOM 664 C CA . PRO A 1 84 ? 0.210 7.259 10.189 1.00 96.88 84 PRO A CA 1
ATOM 665 C C . PRO A 1 84 ? 1.485 8.041 9.880 1.00 96.88 84 PRO A C 1
ATOM 667 O O . PRO A 1 84 ? 1.504 9.273 9.845 1.00 96.88 84 PRO A O 1
ATOM 670 N N . VAL A 1 85 ? 2.546 7.292 9.609 1.00 95.19 85 VAL A N 1
ATOM 671 C CA . VAL A 1 85 ? 3.776 7.799 9.009 1.00 95.19 85 VAL A CA 1
ATOM 672 C C . VAL A 1 85 ? 4.073 6.907 7.818 1.00 95.19 85 VAL A C 1
ATOM 674 O O . VAL A 1 85 ? 4.218 5.696 7.973 1.00 95.19 85 VAL A O 1
ATOM 677 N N . MET A 1 86 ? 4.158 7.511 6.639 1.00 94.31 86 MET A N 1
ATOM 678 C CA . MET A 1 86 ? 4.561 6.839 5.413 1.00 94.31 86 MET A CA 1
ATOM 679 C C . MET A 1 86 ? 5.746 7.600 4.831 1.00 94.31 86 MET A C 1
ATOM 681 O O . MET A 1 86 ? 5.698 8.823 4.713 1.00 94.31 86 MET A O 1
ATOM 685 N N . LEU A 1 87 ? 6.828 6.889 4.529 1.00 92.50 87 LEU A N 1
ATOM 686 C CA . LEU A 1 87 ? 8.041 7.473 3.966 1.00 92.50 87 LEU A CA 1
ATOM 687 C C . LEU A 1 87 ? 8.211 6.995 2.520 1.00 92.50 87 LEU A C 1
ATOM 689 O O . LEU A 1 87 ? 7.788 5.875 2.219 1.00 92.50 87 LEU A O 1
ATOM 693 N N . PRO A 1 88 ? 8.842 7.802 1.647 1.00 91.00 88 PRO A N 1
ATOM 694 C CA . PRO A 1 88 ? 9.150 7.387 0.286 1.00 91.00 88 PRO A CA 1
ATOM 695 C C . PRO A 1 88 ? 9.918 6.064 0.254 1.00 91.00 88 PRO A C 1
ATOM 697 O O . PRO A 1 88 ? 10.852 5.856 1.034 1.00 91.00 88 PRO A O 1
ATOM 700 N N . VAL A 1 89 ? 9.552 5.195 -0.687 1.00 86.94 89 VAL A N 1
ATOM 701 C CA . VAL A 1 89 ? 10.242 3.927 -0.958 1.00 86.94 89 VAL A CA 1
ATOM 702 C C . VAL A 1 89 ? 10.667 3.870 -2.417 1.00 86.94 89 VAL A C 1
ATOM 704 O O . VAL A 1 89 ? 10.040 4.474 -3.285 1.00 86.94 89 VAL A O 1
ATOM 707 N N . ASN A 1 90 ? 11.736 3.128 -2.698 1.00 86.94 90 ASN A N 1
ATOM 708 C CA . ASN A 1 90 ? 12.155 2.862 -4.070 1.00 86.94 90 ASN A CA 1
ATOM 709 C C . ASN A 1 90 ? 11.514 1.598 -4.657 1.00 86.94 90 ASN A C 1
ATOM 711 O O . ASN A 1 90 ? 11.595 1.408 -5.866 1.00 86.94 90 ASN A O 1
ATOM 715 N N . THR A 1 91 ? 10.889 0.746 -3.839 1.00 84.00 91 THR A N 1
ATOM 716 C CA . THR A 1 91 ? 10.246 -0.487 -4.302 1.00 84.00 91 THR A CA 1
ATOM 717 C C . THR A 1 91 ? 9.235 -0.203 -5.411 1.00 84.00 91 THR A C 1
ATOM 719 O O . THR A 1 91 ? 8.356 0.642 -5.259 1.00 84.00 91 THR A O 1
ATOM 722 N N . GLY A 1 92 ? 9.366 -0.908 -6.533 1.00 83.75 92 GLY A N 1
ATOM 723 C CA . GLY A 1 92 ? 8.515 -0.740 -7.707 1.00 83.75 92 GLY A CA 1
ATOM 724 C C . GLY A 1 92 ? 8.878 0.448 -8.604 1.00 83.75 92 GLY A C 1
ATOM 725 O O . GLY A 1 92 ? 8.224 0.619 -9.630 1.00 83.75 92 GLY A O 1
ATOM 726 N N . LEU A 1 93 ? 9.901 1.251 -8.283 1.00 88.75 93 LEU A N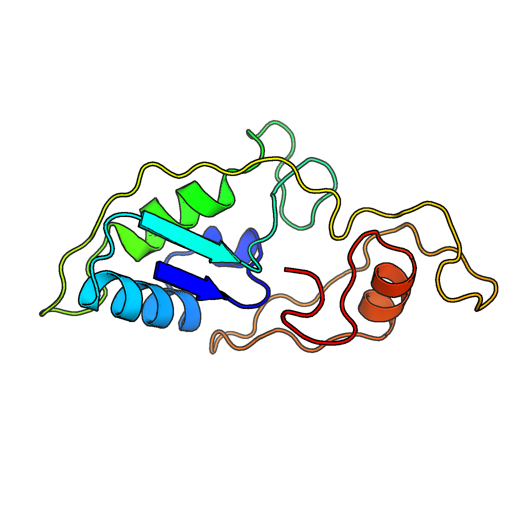 1
ATOM 727 C CA . LEU A 1 93 ? 10.431 2.271 -9.199 1.00 88.75 93 LEU A CA 1
ATOM 728 C C . LEU A 1 93 ? 11.340 1.636 -10.260 1.00 88.75 93 LEU A C 1
ATOM 730 O O . LEU A 1 93 ? 12.120 0.743 -9.919 1.00 88.75 93 LEU A O 1
ATOM 734 N N . PRO A 1 94 ? 11.306 2.115 -11.519 1.00 91.62 94 PRO A N 1
ATOM 735 C CA . PRO A 1 94 ? 12.136 1.556 -12.578 1.00 91.62 94 PRO A CA 1
ATOM 736 C C . PRO A 1 94 ? 13.616 1.797 -12.263 1.00 91.62 94 PRO A C 1
ATOM 738 O O . PRO A 1 94 ? 14.018 2.914 -11.927 1.00 91.62 94 PRO A O 1
ATOM 741 N N . SER A 1 95 ? 14.440 0.755 -12.376 1.00 93.38 95 SER A N 1
ATOM 742 C CA . SER A 1 95 ? 15.869 0.859 -12.065 1.00 93.38 95 SER A CA 1
ATOM 743 C C . SER A 1 95 ? 16.676 1.539 -13.171 1.00 93.38 95 SER A C 1
ATOM 745 O O . SER A 1 95 ? 17.709 2.149 -12.894 1.00 93.38 95 SER A O 1
ATOM 747 N N . GLY A 1 96 ? 16.191 1.449 -14.415 1.00 95.00 96 GLY A N 1
ATOM 748 C CA . GLY A 1 96 ? 16.922 1.859 -15.615 1.00 95.00 96 GLY A CA 1
ATOM 749 C C . GLY A 1 96 ? 17.945 0.826 -16.100 1.00 95.00 96 GLY A C 1
ATOM 750 O O . GLY A 1 96 ? 18.708 1.129 -17.016 1.00 95.00 96 GLY A O 1
ATOM 751 N N . PHE A 1 97 ? 17.959 -0.371 -15.510 1.00 96.00 97 PHE A N 1
ATOM 752 C CA . PHE A 1 97 ? 18.836 -1.481 -15.867 1.00 96.00 97 PHE A CA 1
ATOM 753 C C . PHE A 1 97 ? 18.016 -2.729 -16.196 1.00 96.00 97 PHE A C 1
ATOM 755 O O . PHE A 1 97 ? 16.926 -2.906 -15.664 1.00 96.00 97 PHE A O 1
ATOM 762 N N . ASP A 1 98 ? 18.584 -3.580 -17.047 1.00 95.38 98 ASP A N 1
ATOM 763 C CA . ASP A 1 98 ? 18.119 -4.944 -17.313 1.00 95.38 98 ASP A CA 1
ATOM 764 C C . ASP A 1 98 ? 18.593 -5.824 -16.146 1.00 95.38 98 ASP A C 1
ATOM 766 O O . ASP A 1 98 ? 19.749 -6.263 -16.111 1.00 95.38 98 ASP A O 1
ATOM 770 N N . LEU A 1 99 ? 17.761 -5.966 -15.111 1.00 92.50 99 LEU A N 1
ATOM 771 C CA . LEU A 1 99 ? 18.162 -6.645 -13.871 1.00 92.50 99 LEU A CA 1
ATOM 772 C C . LEU A 1 99 ? 18.013 -8.166 -13.972 1.00 92.50 99 LEU A C 1
ATOM 774 O O . LEU A 1 99 ? 18.675 -8.895 -13.226 1.00 92.50 99 LEU A O 1
ATOM 778 N N . ASN A 1 100 ? 17.166 -8.651 -14.880 1.00 91.88 100 ASN A N 1
ATOM 779 C CA . ASN A 1 100 ? 16.960 -10.079 -15.119 1.00 91.88 100 ASN A CA 1
ATOM 780 C C . ASN A 1 100 ? 17.821 -10.636 -16.275 1.00 91.88 100 ASN A C 1
ATOM 782 O O . ASN A 1 100 ? 17.865 -11.855 -16.460 1.00 91.88 100 ASN A O 1
ATOM 786 N N . ASN A 1 101 ? 18.553 -9.772 -16.985 1.00 94.38 101 ASN A N 1
ATOM 787 C CA . ASN A 1 101 ? 19.462 -10.077 -18.087 1.00 94.38 101 ASN A CA 1
ATOM 788 C C . ASN A 1 101 ? 18.759 -10.784 -19.264 1.00 94.38 101 ASN A C 1
ATOM 790 O O . ASN A 1 101 ? 19.293 -11.747 -19.831 1.00 94.38 101 ASN A O 1
ATOM 794 N N . ASP A 1 102 ? 17.554 -10.325 -19.615 1.00 95.31 102 ASP A N 1
ATOM 795 C CA . ASP A 1 102 ? 16.777 -10.826 -20.757 1.00 95.31 102 ASP A CA 1
ATOM 796 C C . ASP A 1 102 ? 16.997 -10.031 -22.062 1.00 95.31 102 ASP A C 1
ATOM 798 O O . ASP A 1 102 ? 16.527 -10.434 -23.134 1.00 95.31 102 ASP A O 1
ATOM 802 N N . GLY A 1 103 ? 17.793 -8.959 -22.000 1.00 97.06 103 GLY A N 1
ATOM 803 C CA . GLY A 1 103 ? 18.148 -8.099 -23.123 1.00 97.06 103 GLY A CA 1
ATOM 804 C C . GLY A 1 103 ? 17.197 -6.921 -23.340 1.00 97.06 103 GLY A C 1
ATOM 805 O O . GLY A 1 103 ? 17.357 -6.207 -24.337 1.00 97.06 103 GLY A O 1
ATOM 806 N N . GLN A 1 104 ? 16.217 -6.705 -22.460 1.00 95.81 104 GLN A N 1
ATOM 807 C CA . GLN A 1 104 ? 15.296 -5.568 -22.491 1.00 95.81 104 GLN A CA 1
ATOM 808 C C . GLN A 1 104 ? 15.393 -4.751 -21.197 1.00 95.81 104 GLN A C 1
ATOM 810 O O . GLN A 1 104 ? 15.812 -5.244 -20.164 1.00 95.81 104 GLN A O 1
ATOM 815 N N . ILE A 1 105 ? 15.039 -3.464 -21.275 1.00 96.81 105 ILE A N 1
ATOM 816 C CA . ILE A 1 105 ? 14.885 -2.600 -20.097 1.00 96.81 105 ILE A CA 1
ATOM 817 C C . ILE A 1 105 ? 13.447 -2.098 -20.098 1.00 96.81 105 ILE A C 1
ATOM 819 O O . ILE A 1 105 ? 13.063 -1.303 -20.964 1.00 96.81 105 ILE A O 1
ATOM 823 N N . VAL A 1 106 ? 12.654 -2.536 -19.128 1.00 94.31 106 VAL A N 1
ATOM 824 C CA . VAL A 1 106 ? 11.251 -2.153 -18.976 1.00 94.31 106 VAL A CA 1
ATOM 825 C C . VAL A 1 106 ? 11.119 -1.087 -17.892 1.00 94.31 106 VAL A C 1
ATOM 827 O O . VAL A 1 106 ? 11.132 -1.363 -16.700 1.00 94.31 106 VAL A O 1
ATOM 830 N N . SER A 1 107 ? 10.965 0.171 -18.309 1.00 93.12 107 SER A N 1
ATOM 831 C CA . SER A 1 107 ? 10.892 1.327 -17.397 1.00 93.12 107 SER A CA 1
ATOM 832 C C . SER A 1 107 ? 9.510 1.975 -17.293 1.00 93.12 107 SER A C 1
ATOM 834 O O . SER A 1 107 ? 9.311 2.888 -16.494 1.00 93.12 107 SER A O 1
ATOM 836 N N . THR A 1 108 ? 8.553 1.538 -18.113 1.00 91.12 108 THR A N 1
ATOM 837 C CA . THR A 1 108 ? 7.203 2.111 -18.160 1.00 91.12 108 THR A CA 1
ATOM 838 C C . THR A 1 108 ? 6.239 1.226 -17.390 1.00 91.12 108 THR A C 1
ATOM 840 O O . THR A 1 108 ? 6.098 0.048 -17.717 1.00 91.12 108 THR A O 1
ATOM 843 N N . VAL A 1 109 ? 5.560 1.802 -16.395 1.00 86.25 109 VAL A N 1
ATOM 844 C CA . VAL A 1 109 ? 4.521 1.102 -15.633 1.00 86.25 109 VAL A CA 1
ATOM 845 C C . VAL A 1 109 ? 3.405 0.677 -16.600 1.00 86.25 109 VAL A C 1
ATOM 847 O O . VAL A 1 109 ? 2.849 1.539 -17.287 1.00 86.25 109 VAL A O 1
ATOM 850 N N . PRO A 1 110 ? 3.084 -0.623 -16.706 1.00 88.12 110 PRO A N 1
ATOM 851 C CA . PRO A 1 110 ? 2.024 -1.092 -17.587 1.00 88.12 110 PRO A CA 1
ATOM 852 C C . PRO A 1 110 ? 0.651 -0.766 -16.996 1.00 88.12 110 PRO A C 1
ATOM 854 O O . PRO A 1 110 ? 0.526 -0.431 -15.819 1.00 88.12 110 PRO A O 1
ATOM 857 N N . ASP A 1 111 ? -0.399 -0.929 -17.796 1.00 85.31 111 ASP A N 1
ATOM 858 C CA . ASP A 1 111 ? -1.752 -0.960 -17.248 1.00 85.31 111 ASP A CA 1
ATOM 859 C C . ASP A 1 111 ? -1.901 -2.202 -16.354 1.00 85.31 111 ASP A C 1
ATOM 861 O O . ASP A 1 111 ? -1.679 -3.336 -16.799 1.00 85.31 111 ASP A O 1
ATOM 865 N N . ILE A 1 112 ? -2.212 -1.988 -15.074 1.00 78.25 112 ILE A N 1
ATOM 866 C CA . ILE A 1 112 ? -2.353 -3.061 -14.089 1.00 78.25 112 ILE A CA 1
ATOM 867 C C . ILE A 1 112 ? -3.833 -3.172 -13.721 1.00 78.25 112 ILE A C 1
ATOM 869 O O . ILE A 1 112 ? -4.401 -2.193 -13.229 1.00 78.25 112 ILE A O 1
ATOM 873 N N . PRO A 1 113 ? -4.461 -4.354 -13.889 1.00 83.12 113 PRO A N 1
ATOM 874 C CA . PRO A 1 113 ? -5.855 -4.553 -13.517 1.00 83.12 113 PRO A CA 1
ATOM 875 C C . PRO A 1 113 ? -6.099 -4.149 -12.065 1.00 83.12 113 PRO A C 1
ATOM 877 O O . PRO A 1 113 ? -5.303 -4.498 -11.190 1.00 83.12 113 PRO A O 1
ATOM 880 N N . GLY A 1 114 ? -7.193 -3.431 -11.808 1.00 84.25 114 GLY A N 1
ATOM 881 C CA . GLY A 1 114 ? -7.632 -3.139 -10.444 1.00 84.25 114 GLY A CA 1
ATOM 882 C C . GLY A 1 114 ? -7.967 -4.412 -9.661 1.00 84.25 114 GLY A C 1
ATOM 883 O O . GLY A 1 114 ? -8.159 -5.483 -10.245 1.00 84.25 114 GLY A O 1
ATOM 884 N N . SER A 1 115 ? -8.050 -4.288 -8.337 1.00 86.94 115 SER A N 1
ATOM 885 C CA . SER A 1 115 ? -8.495 -5.377 -7.464 1.00 86.94 115 SER A CA 1
ATOM 886 C C . SER A 1 115 ? -9.901 -5.848 -7.868 1.00 86.94 115 SER A C 1
ATOM 888 O O . SER A 1 115 ? -10.764 -5.000 -8.125 1.00 86.94 115 SER A O 1
ATOM 890 N N . PRO A 1 116 ? -10.160 -7.167 -7.942 1.00 91.44 116 PRO A N 1
ATOM 891 C CA . PRO A 1 116 ? -11.497 -7.695 -8.187 1.00 91.44 116 PRO A CA 1
ATOM 892 C C . PRO A 1 116 ? -12.508 -7.251 -7.121 1.00 91.44 116 PRO A C 1
ATOM 894 O O . PRO A 1 116 ? -12.144 -6.951 -5.984 1.00 91.44 116 PRO A O 1
ATOM 897 N N . ASP A 1 117 ? -13.795 -7.273 -7.471 1.00 90.56 117 ASP A N 1
ATOM 898 C CA . ASP A 1 117 ? -14.881 -6.799 -6.596 1.00 90.56 117 ASP A CA 1
ATOM 899 C C . ASP A 1 117 ? -14.973 -7.555 -5.257 1.00 90.56 117 ASP A C 1
ATOM 901 O O . ASP A 1 117 ? -15.451 -7.015 -4.262 1.00 90.56 117 ASP A O 1
ATOM 905 N N . ASP A 1 118 ? -14.494 -8.802 -5.197 1.00 91.44 118 ASP A N 1
ATOM 906 C CA . ASP A 1 118 ? -14.447 -9.602 -3.965 1.00 91.44 118 ASP A CA 1
ATOM 907 C C . ASP A 1 118 ? -13.291 -9.217 -3.016 1.00 91.44 118 ASP A C 1
ATOM 909 O O . ASP A 1 118 ? -13.178 -9.742 -1.896 1.00 91.44 118 ASP A O 1
ATOM 913 N N . GLY A 1 119 ? -12.455 -8.272 -3.451 1.00 90.62 119 GLY A N 1
ATOM 914 C CA . GLY A 1 119 ? -11.288 -7.761 -2.755 1.00 90.62 119 GLY A CA 1
ATOM 915 C C . GLY A 1 119 ? -10.075 -8.686 -2.795 1.00 90.62 119 GLY A C 1
ATOM 916 O O . GLY A 1 119 ? -9.157 -8.465 -2.007 1.00 90.62 119 GLY A O 1
ATOM 917 N N . SER A 1 120 ? -10.065 -9.727 -3.633 1.00 91.19 120 SER A N 1
ATOM 918 C CA . SER A 1 120 ? -8.880 -10.566 -3.853 1.00 91.19 120 SER A CA 1
ATOM 919 C C . SER A 1 120 ? -7.719 -9.772 -4.475 1.00 91.19 120 SER A C 1
ATOM 921 O O . SER A 1 120 ? -7.875 -8.630 -4.902 1.00 91.19 120 SER A O 1
ATOM 923 N N . VAL A 1 121 ? -6.513 -10.345 -4.476 1.00 87.62 121 VAL A N 1
ATOM 924 C CA . VAL A 1 121 ? -5.352 -9.721 -5.130 1.00 87.62 121 VAL A CA 1
ATOM 925 C C . VAL A 1 121 ? -5.505 -9.852 -6.643 1.00 87.62 121 VAL A C 1
ATOM 927 O O . VAL A 1 121 ? -5.804 -10.938 -7.147 1.00 87.62 121 VAL A O 1
ATOM 930 N N . ALA A 1 122 ? -5.278 -8.760 -7.375 1.00 84.31 122 ALA A N 1
ATOM 931 C CA . ALA A 1 122 ? -5.286 -8.792 -8.832 1.00 84.31 122 ALA A CA 1
ATOM 932 C C . ALA A 1 122 ? -4.227 -9.784 -9.365 1.00 84.31 122 ALA A C 1
ATOM 934 O O . ALA A 1 122 ? -3.102 -9.825 -8.860 1.00 84.31 122 ALA A O 1
ATOM 935 N N . PRO A 1 123 ? -4.542 -10.588 -10.395 1.00 83.12 123 PRO A N 1
ATOM 936 C CA . PRO A 1 123 ? -3.584 -11.538 -10.942 1.00 83.12 123 PRO A CA 1
ATOM 937 C C . PRO A 1 123 ? -2.391 -10.811 -11.572 1.00 83.12 123 PRO A C 1
ATOM 939 O O . PRO A 1 123 ? -2.541 -9.783 -12.235 1.00 83.12 123 PRO A O 1
ATOM 942 N N . GLN A 1 124 ? -1.199 -11.389 -11.427 1.00 82.25 124 GLN A N 1
ATOM 943 C CA . GLN A 1 124 ? -0.010 -10.871 -12.097 1.00 82.25 124 GLN A CA 1
ATOM 944 C C . GLN A 1 124 ? -0.102 -11.056 -13.618 1.00 82.25 124 GLN A C 1
ATOM 946 O O . GLN A 1 124 ? -0.315 -12.169 -14.110 1.00 82.25 124 GLN A O 1
ATOM 951 N N . THR A 1 125 ? 0.162 -9.985 -14.363 1.00 87.62 125 THR A N 1
ATOM 952 C CA . THR A 1 125 ? 0.242 -9.990 -15.830 1.00 87.62 125 THR A CA 1
ATOM 953 C C . THR A 1 125 ? 1.684 -10.180 -16.305 1.00 87.62 125 THR A C 1
ATOM 955 O O . THR A 1 125 ? 2.628 -9.905 -15.565 1.00 87.62 125 THR A O 1
ATOM 958 N N . ASP A 1 126 ? 1.874 -10.626 -17.551 1.00 90.75 126 ASP A N 1
ATOM 959 C CA . ASP A 1 126 ? 3.215 -10.712 -18.154 1.00 90.75 126 ASP A CA 1
ATOM 960 C C . ASP A 1 126 ? 3.893 -9.341 -18.219 1.00 90.75 126 ASP A C 1
ATOM 962 O O . ASP A 1 126 ? 5.065 -9.219 -17.879 1.00 90.75 126 ASP A O 1
ATOM 966 N N . ALA A 1 127 ? 3.141 -8.294 -18.573 1.00 90.69 127 ALA A N 1
ATOM 967 C CA . ALA A 1 127 ? 3.653 -6.927 -18.603 1.00 90.69 127 ALA A CA 1
ATOM 968 C C . ALA A 1 127 ? 4.047 -6.426 -17.203 1.00 90.69 127 ALA A C 1
ATOM 970 O O . ALA A 1 127 ? 5.102 -5.818 -17.043 1.00 90.69 127 ALA A O 1
ATOM 971 N N . GLY A 1 128 ? 3.232 -6.716 -16.181 1.00 88.94 128 GLY A N 1
ATOM 972 C CA . GLY A 1 128 ? 3.539 -6.380 -14.789 1.00 88.94 128 GLY A CA 1
ATOM 973 C C . GLY A 1 128 ? 4.788 -7.099 -14.284 1.00 88.94 128 GLY A C 1
ATOM 974 O O . GLY A 1 128 ? 5.619 -6.482 -13.626 1.00 88.94 128 GLY A O 1
ATOM 975 N N . ARG A 1 129 ? 4.963 -8.378 -14.648 1.00 89.00 129 ARG A N 1
ATOM 976 C CA . ARG A 1 129 ? 6.193 -9.130 -14.359 1.00 89.00 129 ARG A CA 1
ATOM 977 C C . ARG A 1 129 ? 7.405 -8.552 -15.079 1.00 89.00 129 ARG A C 1
ATOM 979 O O . ARG A 1 129 ? 8.443 -8.415 -14.451 1.00 89.00 129 ARG A O 1
ATOM 986 N N . ALA A 1 130 ? 7.276 -8.200 -16.356 1.00 92.19 130 ALA A N 1
ATOM 987 C CA . ALA A 1 130 ? 8.368 -7.614 -17.128 1.00 92.19 130 ALA A CA 1
ATOM 988 C C . ALA A 1 130 ? 8.829 -6.277 -16.526 1.00 92.19 130 ALA A C 1
ATOM 990 O O . ALA A 1 130 ? 10.015 -6.096 -16.292 1.00 92.19 130 ALA A O 1
ATOM 991 N N . TYR A 1 131 ? 7.893 -5.387 -16.177 1.00 91.25 131 TYR A N 1
ATOM 992 C CA . TYR A 1 131 ? 8.213 -4.144 -15.466 1.00 91.25 131 TYR A CA 1
ATOM 993 C C . TYR A 1 131 ? 8.847 -4.407 -14.100 1.00 91.25 131 TYR A C 1
ATOM 995 O O . TYR A 1 131 ? 9.848 -3.797 -13.738 1.00 91.25 131 TYR A O 1
ATOM 1003 N N . GLY A 1 132 ? 8.263 -5.332 -13.341 1.00 89.81 132 GLY A N 1
ATOM 1004 C CA . GLY A 1 132 ? 8.764 -5.699 -12.032 1.00 89.81 132 GLY A CA 1
ATOM 1005 C C . GLY A 1 132 ? 10.197 -6.219 -12.068 1.00 89.81 132 GLY A C 1
ATOM 1006 O O . GLY A 1 132 ? 11.013 -5.802 -11.257 1.00 89.81 132 GLY A O 1
ATOM 1007 N N . ASN A 1 133 ? 10.529 -7.066 -13.041 1.00 92.31 133 ASN A N 1
ATOM 1008 C CA . ASN A 1 133 ? 11.871 -7.622 -13.193 1.00 92.31 133 ASN A CA 1
ATOM 1009 C C . ASN A 1 133 ? 12.969 -6.553 -13.282 1.00 92.31 133 ASN A C 1
ATOM 1011 O O . ASN A 1 133 ? 14.064 -6.824 -12.808 1.00 92.31 133 ASN A O 1
ATOM 1015 N N . ASP A 1 134 ? 12.663 -5.358 -13.800 1.00 93.81 134 ASP A N 1
ATOM 1016 C CA . ASP A 1 134 ? 13.604 -4.237 -13.944 1.00 93.81 134 ASP A CA 1
ATOM 1017 C C . ASP A 1 134 ? 13.367 -3.097 -12.938 1.00 93.81 134 ASP A C 1
ATOM 1019 O O . ASP A 1 134 ? 13.998 -2.035 -13.016 1.00 93.81 134 ASP A O 1
ATOM 1023 N N . ALA A 1 135 ? 12.478 -3.294 -11.964 1.00 91.56 135 ALA A N 1
ATOM 1024 C CA . ALA A 1 135 ? 12.209 -2.346 -10.891 1.00 91.56 135 ALA A CA 1
ATOM 1025 C C . ALA A 1 135 ? 13.017 -2.667 -9.623 1.00 91.56 135 ALA A C 1
ATOM 1027 O O . ALA A 1 135 ? 13.347 -3.815 -9.321 1.00 91.56 135 ALA A O 1
ATOM 1028 N N . TRP A 1 136 ? 13.309 -1.646 -8.815 1.00 89.38 136 TRP A N 1
ATOM 1029 C CA . TRP A 1 136 ? 13.915 -1.861 -7.501 1.00 89.38 136 TRP A CA 1
ATOM 1030 C C . TRP A 1 136 ? 12.965 -2.643 -6.588 1.00 89.38 136 TRP A C 1
ATOM 1032 O O . TRP A 1 136 ? 11.774 -2.349 -6.525 1.00 89.38 136 TRP A O 1
ATOM 1042 N N . GLY A 1 137 ? 13.492 -3.614 -5.837 1.00 77.62 137 GLY A N 1
ATOM 1043 C CA . GLY A 1 137 ? 12.746 -4.299 -4.772 1.00 77.62 137 GLY A CA 1
ATOM 1044 C C . GLY A 1 137 ? 11.559 -5.154 -5.238 1.00 77.62 137 GLY A C 1
ATOM 1045 O O . GLY A 1 137 ? 10.671 -5.427 -4.436 1.00 77.62 137 GLY A O 1
ATOM 1046 N N . PHE A 1 138 ? 11.496 -5.562 -6.509 1.00 72.19 138 PHE A N 1
ATOM 1047 C CA . PHE A 1 138 ? 10.363 -6.337 -7.015 1.00 72.19 138 PHE A CA 1
ATOM 1048 C C . PHE A 1 138 ? 10.444 -7.835 -6.705 1.00 72.19 138 PHE A C 1
ATOM 1050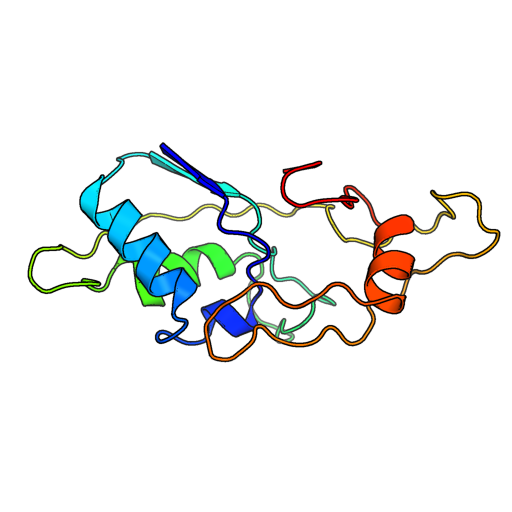 O O . PHE A 1 138 ? 11.422 -8.498 -7.048 1.00 72.19 138 PHE A O 1
ATOM 1057 N N . GLY A 1 139 ? 9.359 -8.352 -6.111 1.00 61.28 139 GLY A N 1
ATOM 1058 C CA . GLY A 1 139 ? 9.108 -9.738 -5.698 1.00 61.28 139 GLY A CA 1
ATOM 1059 C C . GLY A 1 139 ? 8.657 -10.677 -6.810 1.00 61.28 139 GLY A C 1
ATOM 1060 O O . GLY A 1 139 ? 7.690 -10.399 -7.506 1.00 61.28 139 GLY A O 1
ATOM 1061 N N . THR A 1 140 ? 9.246 -11.868 -6.885 1.00 59.22 140 THR A N 1
ATOM 1062 C CA . THR A 1 140 ? 8.646 -13.028 -7.572 1.00 59.22 140 THR A CA 1
ATOM 1063 C C . THR A 1 140 ? 7.406 -13.577 -6.854 1.00 59.22 140 THR A C 1
ATOM 1065 O O . THR A 1 140 ? 6.610 -14.271 -7.481 1.00 59.22 140 THR A O 1
ATOM 1068 N N . PHE A 1 141 ? 7.211 -13.273 -5.565 1.00 58.03 141 PHE A N 1
ATOM 1069 C CA . PHE A 1 141 ? 6.019 -13.639 -4.790 1.00 58.03 141 PHE A CA 1
ATOM 1070 C C . PHE A 1 141 ? 5.733 -12.616 -3.666 1.00 58.03 141 PHE A C 1
ATOM 1072 O O . PHE A 1 141 ? 6.647 -11.877 -3.284 1.00 58.03 141 PHE A O 1
ATOM 1079 N N . PRO A 1 142 ? 4.493 -12.563 -3.127 1.00 53.41 142 PRO A N 1
ATOM 1080 C CA . PRO A 1 142 ? 4.122 -11.636 -2.051 1.00 53.41 142 PRO A CA 1
ATOM 1081 C C . PRO A 1 142 ? 5.030 -11.757 -0.817 1.00 53.41 142 PRO A C 1
ATOM 1083 O O . PRO A 1 142 ? 5.308 -12.866 -0.360 1.00 53.41 142 PRO A O 1
ATOM 1086 N N . GLY A 1 143 ? 5.478 -10.627 -0.261 1.00 51.00 143 GLY A N 1
ATOM 1087 C CA . GLY A 1 143 ? 6.330 -10.571 0.932 1.00 51.00 143 GLY A CA 1
ATOM 1088 C C . GLY A 1 143 ? 7.821 -10.860 0.712 1.00 51.00 143 GLY A C 1
ATOM 1089 O O . GLY A 1 143 ? 8.548 -11.020 1.688 1.00 51.00 1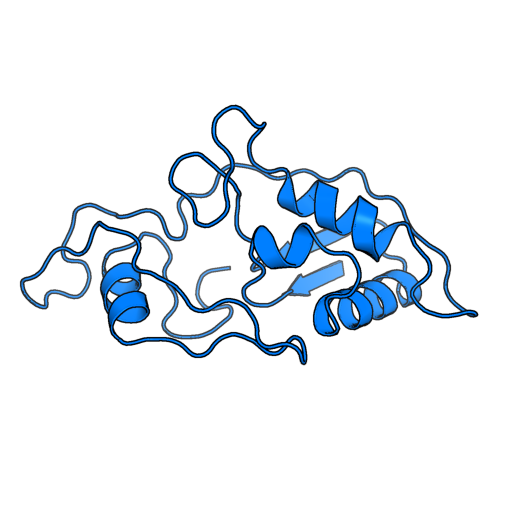43 GLY A O 1
ATOM 1090 N N . GLN A 1 144 ? 8.313 -10.950 -0.532 1.00 50.53 144 GLN A N 1
ATOM 1091 C CA . GLN A 1 144 ? 9.735 -11.242 -0.784 1.00 50.53 144 GLN A CA 1
ATOM 1092 C C . GLN A 1 144 ? 10.679 -10.075 -0.431 1.00 50.53 144 GLN A C 1
ATOM 1094 O O . GLN A 1 144 ? 11.810 -10.318 -0.013 1.00 50.53 144 GLN A O 1
ATOM 1099 N N . TYR A 1 145 ? 10.238 -8.826 -0.598 1.00 52.06 145 TYR A N 1
ATOM 1100 C CA . TYR A 1 145 ? 11.079 -7.635 -0.395 1.00 52.06 145 TYR A CA 1
ATOM 1101 C C . TYR A 1 145 ? 10.428 -6.578 0.519 1.00 52.06 145 TYR A C 1
ATOM 1103 O O . TYR A 1 145 ? 10.837 -5.416 0.487 1.00 52.06 145 TYR A O 1
ATOM 1111 N N . GLY A 1 146 ? 9.437 -6.979 1.333 1.00 43.31 146 GLY A N 1
ATOM 1112 C CA . GLY A 1 146 ? 8.693 -6.119 2.268 1.00 43.31 146 GLY A CA 1
ATOM 1113 C C . GLY A 1 146 ? 8.602 -6.681 3.681 1.00 43.31 146 GLY A C 1
ATOM 1114 O O . GLY A 1 146 ? 8.394 -7.905 3.821 1.00 43.31 146 GLY A O 1
#